Protein AF-A0A9E2NY90-F1 (afdb_monomer_lite)

pLDDT: mean 92.91, std 7.7, range [60.78, 98.38]

Organism: NCBI:txid2838601

Structure (mmCIF, N/CA/C/O backbone):
data_AF-A0A9E2NY90-F1
#
_entry.id   AF-A0A9E2NY90-F1
#
loop_
_atom_site.group_PDB
_atom_site.id
_atom_site.type_symbol
_atom_site.label_atom_id
_atom_site.label_alt_id
_atom_site.label_comp_id
_atom_site.label_asym_id
_atom_site.label_entity_id
_atom_site.label_seq_id
_atom_site.pdbx_PDB_ins_code
_atom_site.Cartn_x
_atom_site.Cartn_y
_atom_site.Cartn_z
_atom_sit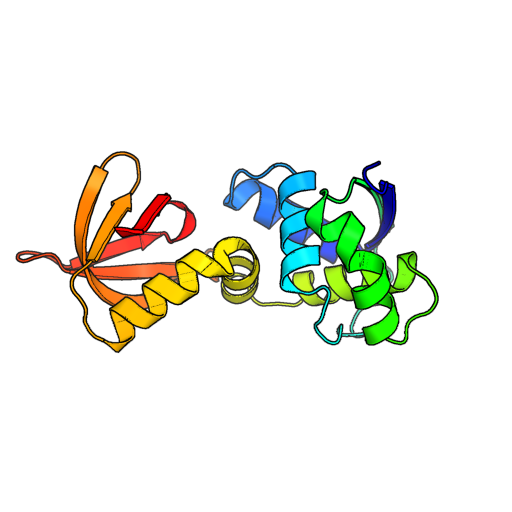e.occupancy
_atom_site.B_iso_or_equiv
_atom_site.auth_seq_id
_atom_site.auth_comp_id
_atom_site.auth_asym_id
_atom_site.auth_atom_id
_atom_site.pdbx_PDB_model_num
ATOM 1 N N . MET A 1 1 ? 13.528 19.279 -11.307 1.00 76.75 1 MET A N 1
ATOM 2 C CA . MET A 1 1 ? 12.716 18.699 -12.402 1.00 76.75 1 MET A CA 1
ATOM 3 C C . MET A 1 1 ? 12.310 17.290 -12.000 1.00 76.75 1 MET A C 1
ATOM 5 O O . MET A 1 1 ? 13.155 16.595 -11.453 1.00 76.75 1 MET A O 1
ATOM 9 N N . ARG A 1 2 ? 11.050 16.883 -12.206 1.00 86.75 2 ARG A N 1
ATOM 10 C CA . ARG A 1 2 ? 10.615 15.500 -11.936 1.00 86.75 2 ARG A CA 1
ATOM 11 C C . ARG A 1 2 ? 11.168 14.562 -13.006 1.00 86.75 2 ARG A C 1
ATOM 13 O O . ARG A 1 2 ? 11.152 14.910 -14.186 1.00 86.75 2 ARG A O 1
ATOM 20 N N . ARG A 1 3 ? 11.678 13.400 -12.598 1.00 91.44 3 ARG A N 1
ATOM 21 C CA . ARG A 1 3 ? 12.264 12.413 -13.514 1.00 91.44 3 ARG A CA 1
ATOM 22 C C . ARG A 1 3 ? 11.160 11.633 -14.222 1.00 91.44 3 ARG A C 1
ATOM 24 O O . ARG A 1 3 ? 10.313 11.044 -13.560 1.00 91.44 3 ARG A O 1
ATOM 31 N N . LYS A 1 4 ? 11.183 11.595 -15.554 1.00 94.56 4 LYS A N 1
ATOM 32 C CA . LYS A 1 4 ? 10.267 10.781 -16.365 1.00 94.56 4 LYS A CA 1
ATOM 33 C C . LYS A 1 4 ? 10.921 9.440 -16.676 1.00 94.56 4 LYS A C 1
ATOM 35 O O . LYS A 1 4 ? 12.069 9.415 -17.108 1.00 94.56 4 LYS A O 1
ATOM 40 N N . VAL A 1 5 ? 10.195 8.348 -16.469 1.00 93.19 5 VAL A N 1
ATOM 41 C CA . VAL A 1 5 ? 10.680 6.983 -16.701 1.00 93.19 5 VAL A CA 1
ATOM 42 C C . VAL A 1 5 ? 9.746 6.239 -17.650 1.00 93.19 5 VAL A C 1
ATOM 44 O O . VAL A 1 5 ? 8.545 6.520 -17.715 1.00 93.19 5 VAL A O 1
ATOM 47 N N . ARG A 1 6 ? 10.306 5.294 -18.405 1.00 92.62 6 ARG A N 1
ATOM 48 C CA . ARG A 1 6 ? 9.575 4.383 -19.288 1.00 92.62 6 ARG A CA 1
ATOM 49 C C . ARG A 1 6 ? 9.956 2.959 -18.923 1.00 92.62 6 ARG A C 1
ATOM 51 O O . ARG A 1 6 ? 11.139 2.653 -18.845 1.00 92.62 6 ARG A O 1
ATOM 58 N N . VAL A 1 7 ? 8.960 2.103 -18.736 1.00 90.75 7 VAL A N 1
ATOM 59 C CA . VAL A 1 7 ? 9.173 0.701 -18.364 1.00 90.75 7 VAL A CA 1
ATOM 60 C C . VAL A 1 7 ? 8.197 -0.169 -19.134 1.00 90.75 7 VAL A C 1
ATOM 62 O O . VAL A 1 7 ? 7.053 0.228 -19.352 1.00 90.75 7 VAL A O 1
ATOM 65 N N . THR A 1 8 ? 8.647 -1.341 -19.565 1.00 90.38 8 THR A N 1
ATOM 66 C CA . THR A 1 8 ? 7.821 -2.312 -20.283 1.00 90.38 8 THR A CA 1
ATOM 67 C C . THR A 1 8 ? 7.506 -3.490 -19.375 1.00 90.38 8 THR A C 1
ATOM 69 O O . THR A 1 8 ? 8.416 -4.135 -18.856 1.00 90.38 8 THR A O 1
ATOM 72 N N . PHE A 1 9 ? 6.216 -3.773 -19.203 1.00 88.19 9 PHE A N 1
ATOM 73 C CA . PHE A 1 9 ? 5.721 -4.774 -18.264 1.00 88.19 9 PHE A CA 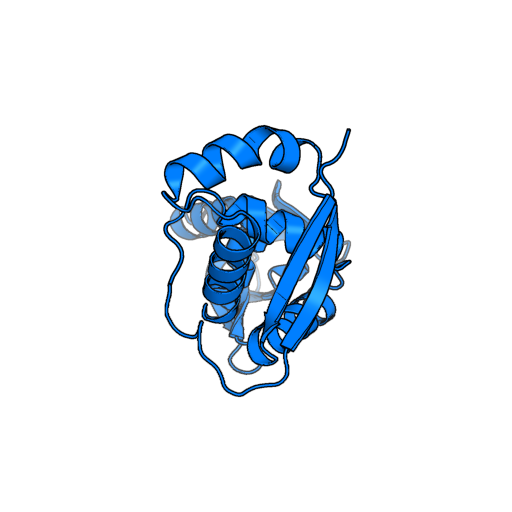1
ATOM 74 C C . PHE A 1 9 ? 5.035 -5.941 -18.977 1.00 88.19 9 PHE A C 1
ATOM 76 O O . PHE A 1 9 ? 4.340 -5.704 -19.970 1.00 88.19 9 PHE A O 1
ATOM 83 N N . PRO A 1 10 ? 5.167 -7.177 -18.463 1.00 89.38 10 PRO A N 1
ATOM 84 C CA . PRO A 1 10 ? 4.338 -8.297 -18.901 1.00 89.38 10 PRO A CA 1
ATOM 85 C C . PRO A 1 10 ? 2.877 -8.110 -18.468 1.00 89.38 10 PRO A C 1
ATOM 87 O O . PRO A 1 10 ? 2.584 -7.314 -17.569 1.00 89.38 10 PRO A O 1
ATOM 90 N N . LYS A 1 11 ? 1.959 -8.844 -19.103 1.00 89.50 11 LYS A N 1
ATOM 91 C CA . LYS A 1 11 ? 0.511 -8.752 -18.868 1.00 89.50 11 LYS A CA 1
ATOM 92 C C . LYS A 1 11 ? 0.119 -8.927 -17.396 1.00 89.50 11 LYS A C 1
ATOM 94 O O . LYS A 1 11 ? -0.604 -8.080 -16.881 1.00 89.50 11 LYS A O 1
ATOM 99 N N . LEU A 1 12 ? 0.686 -9.916 -16.698 1.00 89.25 12 LEU A N 1
ATOM 100 C CA . LEU A 1 12 ? 0.449 -10.149 -15.264 1.00 89.25 12 LEU A CA 1
ATOM 101 C C . LEU A 1 12 ? 0.634 -8.880 -14.415 1.00 89.25 12 LEU A C 1
ATOM 103 O O . LEU A 1 12 ? -0.212 -8.528 -13.597 1.00 89.25 12 LEU A O 1
ATOM 107 N N . VAL A 1 13 ? 1.744 -8.165 -14.621 1.00 93.19 13 VAL A N 1
ATOM 108 C CA . VAL A 1 13 ? 2.041 -6.938 -13.868 1.00 93.19 13 VAL A CA 1
ATOM 109 C C . VAL A 1 13 ? 1.007 -5.860 -14.182 1.00 93.19 13 VAL A C 1
ATOM 111 O O . VAL A 1 13 ? 0.570 -5.147 -13.284 1.00 93.19 13 VAL A O 1
ATOM 114 N N . GLN A 1 14 ? 0.586 -5.744 -15.441 1.00 92.88 14 GLN A N 1
ATOM 115 C CA . GLN A 1 14 ? -0.426 -4.768 -15.843 1.00 92.88 14 GLN A CA 1
ATOM 116 C C . GLN A 1 14 ? -1.784 -5.053 -15.196 1.00 92.88 14 GLN A C 1
ATOM 118 O O . GLN A 1 14 ? -2.426 -4.119 -14.722 1.00 92.88 14 GLN A O 1
ATOM 123 N N . GLU A 1 15 ? -2.197 -6.320 -15.148 1.00 94.56 15 GLU A N 1
ATOM 124 C CA . GLU A 1 15 ? -3.449 -6.747 -14.518 1.00 94.56 15 GLU A CA 1
ATOM 125 C C . GLU A 1 15 ? -3.438 -6.452 -13.021 1.00 94.56 15 GLU A C 1
ATOM 127 O O . GLU A 1 15 ? -4.353 -5.796 -12.532 1.00 94.56 15 GLU A O 1
ATOM 132 N N . VAL A 1 16 ? -2.362 -6.813 -12.312 1.00 96.50 16 VAL A N 1
ATOM 133 C CA . VAL A 1 16 ? -2.232 -6.509 -10.879 1.00 96.50 16 VAL A CA 1
ATOM 134 C C . VAL A 1 16 ? -2.265 -5.002 -10.624 1.00 96.50 16 VAL A C 1
ATOM 136 O O . VAL A 1 16 ? -2.994 -4.535 -9.753 1.00 96.50 16 VAL A O 1
ATOM 139 N N . LEU A 1 17 ? -1.526 -4.210 -11.408 1.00 96.81 17 LEU A N 1
ATOM 140 C CA . LEU A 1 17 ? -1.556 -2.753 -11.279 1.00 96.81 17 LEU A CA 1
ATOM 141 C C . LEU A 1 17 ? -2.953 -2.186 -11.552 1.00 96.81 17 LEU A C 1
ATOM 143 O O . LEU A 1 17 ? -3.355 -1.231 -10.893 1.00 96.81 17 LEU A O 1
ATOM 147 N N . GLN A 1 18 ? -3.695 -2.744 -12.508 1.00 96.69 18 GLN A N 1
ATOM 148 C CA . GLN A 1 18 ? -5.060 -2.314 -12.797 1.00 96.69 18 GLN A CA 1
ATOM 149 C C . GLN A 1 18 ? -6.017 -2.675 -11.655 1.00 96.69 18 GLN A C 1
ATOM 151 O O . GLN A 1 18 ? -6.745 -1.797 -11.193 1.00 96.69 18 GLN A O 1
ATOM 156 N N . THR A 1 19 ? -5.959 -3.908 -11.147 1.00 97.75 19 THR A N 1
ATOM 157 C CA . THR A 1 19 ? -6.758 -4.362 -10.000 1.00 97.75 19 THR A CA 1
ATOM 158 C C . THR A 1 19 ? -6.526 -3.481 -8.778 1.00 97.75 19 THR A C 1
ATOM 160 O O . THR A 1 19 ? -7.484 -3.021 -8.162 1.00 97.75 19 THR A O 1
ATOM 163 N N . ASP A 1 20 ? -5.269 -3.192 -8.440 1.00 98.38 20 ASP A N 1
ATOM 164 C CA . ASP A 1 20 ? -4.942 -2.370 -7.276 1.00 98.38 20 ASP A CA 1
ATOM 165 C C . ASP A 1 20 ? -5.404 -0.914 -7.493 1.00 98.38 20 ASP A C 1
ATOM 167 O O . ASP A 1 20 ? -5.968 -0.298 -6.588 1.00 98.38 20 ASP A O 1
ATOM 171 N N . ARG A 1 21 ? -5.270 -0.360 -8.709 1.00 97.38 21 ARG A N 1
ATOM 172 C CA . ARG A 1 21 ? -5.799 0.982 -9.028 1.00 97.38 21 ARG A CA 1
ATOM 173 C C . ARG A 1 21 ? -7.305 1.077 -8.836 1.00 97.38 21 ARG A C 1
ATOM 175 O O . ARG A 1 21 ? -7.766 2.054 -8.250 1.00 97.38 21 ARG A O 1
ATOM 182 N N . GLU A 1 22 ? -8.051 0.106 -9.349 1.00 97.50 22 GLU A N 1
ATOM 183 C CA . GLU A 1 22 ? -9.511 0.074 -9.246 1.00 97.50 22 GLU A CA 1
ATOM 184 C C . GLU A 1 22 ? -9.950 -0.134 -7.798 1.00 97.50 22 GLU A C 1
ATOM 186 O O . GLU A 1 22 ? -10.762 0.633 -7.283 1.00 97.50 22 GLU A O 1
ATOM 191 N N . TYR A 1 23 ? -9.350 -1.105 -7.107 1.00 97.12 23 TYR A N 1
ATOM 192 C CA . TYR A 1 23 ? -9.712 -1.439 -5.734 1.00 97.12 23 TYR A CA 1
ATOM 193 C C . TYR A 1 23 ? -9.446 -0.293 -4.747 1.00 97.12 23 TYR A C 1
ATOM 195 O O . TYR A 1 23 ? -10.249 -0.067 -3.835 1.00 97.12 23 TYR A O 1
ATOM 203 N N . PHE A 1 24 ? -8.339 0.438 -4.928 1.00 96.88 24 PHE A N 1
ATOM 204 C CA . PHE A 1 24 ? -7.961 1.571 -4.076 1.00 96.88 24 PHE A CA 1
ATOM 205 C C . PHE A 1 24 ? -8.430 2.935 -4.603 1.00 96.88 24 PHE A C 1
ATOM 207 O O . PHE A 1 24 ? -8.190 3.945 -3.943 1.00 96.88 24 PHE A O 1
ATOM 214 N N . GLY A 1 25 ? -9.056 3.000 -5.782 1.00 96.00 25 GLY A N 1
ATOM 215 C CA . GLY A 1 25 ? -9.464 4.264 -6.404 1.00 96.00 25 GLY A CA 1
ATOM 216 C C . GLY A 1 25 ? -8.293 5.212 -6.703 1.00 96.00 25 GLY A C 1
ATOM 217 O O . GLY A 1 25 ? -8.439 6.431 -6.619 1.00 96.00 25 GLY A O 1
ATOM 218 N N . MET A 1 26 ? -7.109 4.675 -7.023 1.00 95.44 26 MET A N 1
ATOM 219 C CA . MET A 1 26 ? -5.883 5.460 -7.202 1.00 95.44 26 MET A CA 1
ATOM 220 C C . MET A 1 26 ? -5.572 5.772 -8.669 1.00 95.44 26 MET A C 1
ATOM 222 O O . MET A 1 26 ? -5.704 4.945 -9.578 1.00 95.44 26 MET A O 1
ATOM 226 N N . LYS A 1 27 ? -5.025 6.972 -8.904 1.00 96.12 27 LYS A N 1
ATOM 227 C CA . LYS A 1 27 ? -4.368 7.297 -10.177 1.00 96.12 27 LYS A CA 1
ATOM 228 C C . LYS A 1 27 ? -3.116 6.433 -10.346 1.00 96.12 27 LYS A C 1
ATOM 230 O O . LYS A 1 27 ? -2.398 6.183 -9.380 1.00 96.12 27 LYS A O 1
ATOM 235 N N . GLY A 1 28 ? -2.818 6.039 -11.587 1.00 94.88 28 GLY A N 1
ATOM 236 C CA . GLY A 1 28 ? -1.656 5.194 -11.888 1.00 94.88 28 GLY A CA 1
ATOM 237 C C . GLY A 1 28 ? -0.342 5.801 -11.395 1.00 94.88 28 GLY A C 1
ATOM 238 O O . GLY A 1 28 ? 0.417 5.135 -10.709 1.00 94.88 28 GLY A O 1
ATOM 239 N N . GLU A 1 29 ? -0.118 7.095 -11.637 1.00 94.88 29 GLU A N 1
ATOM 240 C CA . GLU A 1 29 ? 1.101 7.789 -11.194 1.00 94.88 29 GLU A CA 1
ATOM 241 C C . GLU A 1 29 ? 1.281 7.775 -9.667 1.00 94.88 29 GLU A C 1
ATOM 243 O O . GLU A 1 29 ? 2.404 7.622 -9.185 1.00 94.88 29 GLU A O 1
ATOM 248 N N . THR A 1 30 ? 0.188 7.872 -8.901 1.00 96.88 30 THR A N 1
ATOM 249 C CA . THR A 1 30 ? 0.216 7.745 -7.437 1.00 96.88 30 THR A CA 1
ATOM 250 C C . THR A 1 30 ? 0.622 6.335 -7.028 1.00 96.88 30 THR A C 1
ATOM 252 O O . THR A 1 30 ? 1.568 6.182 -6.257 1.00 96.88 30 THR A O 1
ATOM 255 N N . LEU A 1 31 ? -0.034 5.313 -7.589 1.00 97.94 31 LEU A N 1
ATOM 256 C CA . LEU A 1 31 ? 0.280 3.914 -7.304 1.00 97.94 31 LEU A CA 1
ATOM 257 C C . LEU A 1 31 ? 1.750 3.597 -7.615 1.00 97.94 31 LEU A C 1
ATOM 259 O O . LEU A 1 31 ? 2.464 3.057 -6.777 1.00 97.94 31 LEU A O 1
ATOM 263 N N . PHE A 1 32 ? 2.224 3.980 -8.801 1.00 97.56 32 PHE A N 1
ATOM 264 C CA . PHE A 1 32 ? 3.587 3.689 -9.246 1.00 97.56 32 PHE A CA 1
ATOM 265 C C . PHE A 1 32 ? 4.635 4.339 -8.344 1.00 97.56 32 PHE A C 1
ATOM 267 O O . PHE A 1 32 ? 5.641 3.715 -8.018 1.00 97.56 32 PHE A O 1
ATOM 274 N N . ASN A 1 33 ? 4.390 5.570 -7.891 1.00 97.94 33 ASN A N 1
ATOM 275 C CA . ASN A 1 33 ? 5.290 6.239 -6.960 1.00 97.94 33 ASN A CA 1
ATOM 276 C C . ASN A 1 33 ? 5.296 5.596 -5.570 1.00 97.94 33 ASN A C 1
ATOM 278 O O . ASN A 1 33 ? 6.367 5.493 -4.979 1.00 97.94 33 ASN A O 1
ATOM 282 N N . LEU A 1 34 ? 4.149 5.135 -5.066 1.00 98.00 34 LEU A N 1
ATOM 283 C CA . LEU A 1 34 ? 4.085 4.399 -3.798 1.00 98.00 34 LEU A CA 1
ATOM 284 C C . LEU A 1 34 ? 4.828 3.060 -3.880 1.00 98.00 34 LEU A C 1
ATOM 286 O O . LEU A 1 34 ? 5.518 2.682 -2.938 1.00 98.00 34 LEU A O 1
ATOM 290 N N . ILE A 1 35 ? 4.737 2.370 -5.019 1.00 97.69 35 ILE A N 1
ATOM 291 C CA . ILE A 1 35 ? 5.467 1.122 -5.268 1.00 97.69 35 ILE A CA 1
ATOM 292 C C . ILE A 1 35 ? 6.981 1.374 -5.288 1.00 97.69 35 ILE A C 1
ATOM 294 O O . ILE A 1 35 ? 7.717 0.702 -4.567 1.00 97.69 35 ILE A O 1
ATOM 298 N N . VAL A 1 36 ? 7.446 2.379 -6.043 1.00 97.19 36 VAL A N 1
ATOM 299 C CA . VAL A 1 36 ? 8.871 2.766 -6.075 1.00 97.19 36 VAL A CA 1
ATOM 300 C C . VAL A 1 36 ? 9.364 3.180 -4.689 1.00 97.19 36 VAL A C 1
ATOM 302 O O . VAL A 1 36 ? 10.441 2.773 -4.274 1.00 97.19 36 VAL A O 1
ATOM 305 N N . GLU A 1 37 ? 8.578 3.951 -3.943 1.00 96.50 37 GLU A N 1
ATOM 306 C CA . GLU A 1 37 ? 8.943 4.375 -2.592 1.00 96.50 37 GLU A CA 1
ATOM 307 C C . GLU A 1 37 ? 9.024 3.195 -1.614 1.00 96.50 37 GLU A C 1
ATOM 309 O O . GLU A 1 37 ? 9.931 3.127 -0.784 1.00 96.50 37 GLU A O 1
ATOM 314 N N . GLY A 1 38 ? 8.067 2.272 -1.702 1.00 95.69 38 GLY A N 1
ATOM 315 C CA . GLY A 1 38 ? 7.945 1.149 -0.785 1.00 95.69 38 GLY A CA 1
ATOM 316 C C . GLY A 1 38 ? 8.940 0.018 -1.034 1.00 95.69 38 GLY A C 1
ATOM 317 O O . GLY A 1 38 ? 9.253 -0.702 -0.090 1.00 95.69 38 GLY A O 1
ATOM 318 N N . LEU A 1 39 ? 9.433 -0.127 -2.269 1.00 95.81 39 LEU A N 1
ATOM 319 C CA . LEU A 1 39 ? 10.309 -1.230 -2.685 1.00 95.81 39 LEU A CA 1
ATOM 320 C C . LEU A 1 39 ? 11.660 -0.786 -3.257 1.00 95.81 39 LEU A C 1
ATOM 322 O O . LEU A 1 39 ? 12.512 -1.630 -3.500 1.00 95.81 39 LEU A O 1
ATOM 326 N N . GLY A 1 40 ? 11.894 0.511 -3.466 1.00 94.25 40 GLY A N 1
ATOM 327 C CA . GLY A 1 40 ? 13.087 1.013 -4.160 1.00 94.25 40 GLY A CA 1
ATOM 328 C C . GLY A 1 40 ? 14.420 0.688 -3.485 1.00 94.25 40 GLY A C 1
ATOM 329 O O . GLY A 1 40 ? 15.451 0.705 -4.145 1.00 94.25 40 GLY A O 1
ATOM 330 N N . PHE A 1 41 ? 14.404 0.378 -2.189 1.00 93.19 41 PHE A N 1
ATOM 331 C CA . PHE A 1 41 ? 15.583 -0.036 -1.422 1.00 93.19 41 PHE A CA 1
ATOM 332 C C . PHE A 1 41 ? 15.595 -1.530 -1.077 1.00 93.19 41 PHE A C 1
ATOM 334 O O . PHE A 1 41 ? 16.518 -2.000 -0.416 1.00 93.19 41 PHE A O 1
ATOM 341 N N . GLU A 1 42 ? 14.577 -2.274 -1.505 1.00 87.50 42 GLU A N 1
ATOM 342 C CA . GLU A 1 42 ? 14.484 -3.713 -1.287 1.00 87.50 42 GLU A CA 1
ATOM 343 C C . GLU A 1 42 ? 15.172 -4.465 -2.433 1.00 87.50 42 GLU A C 1
ATOM 345 O O . GLU A 1 42 ? 15.246 -3.984 -3.567 1.00 87.50 42 GLU A O 1
ATOM 350 N N . ARG A 1 43 ? 15.661 -5.682 -2.165 1.00 74.56 43 ARG A N 1
ATOM 351 C CA . ARG A 1 43 ? 16.151 -6.555 -3.240 1.00 74.56 43 ARG A CA 1
ATOM 352 C C . ARG A 1 43 ? 14.961 -7.059 -4.054 1.00 74.56 43 ARG A C 1
ATOM 354 O O . ARG A 1 43 ? 14.086 -7.736 -3.516 1.00 74.56 43 ARG A O 1
ATOM 361 N N . GLY A 1 44 ? 14.937 -6.724 -5.342 1.00 68.06 44 GLY A N 1
ATOM 362 C CA . GLY A 1 44 ? 13.915 -7.207 -6.265 1.00 68.06 44 GLY A CA 1
ATOM 363 C C . GLY A 1 44 ? 14.004 -8.720 -6.485 1.00 68.06 44 GLY A C 1
ATOM 364 O O . GLY A 1 44 ? 15.085 -9.303 -6.470 1.00 68.06 44 GLY A O 1
ATOM 365 N N . LEU A 1 45 ? 12.856 -9.351 -6.708 1.00 68.19 45 LEU A N 1
ATOM 366 C CA . LEU A 1 45 ? 12.752 -10.701 -7.245 1.00 68.19 45 LEU A CA 1
ATOM 367 C C . LEU A 1 45 ? 13.024 -10.671 -8.754 1.00 68.19 45 LEU A C 1
ATOM 369 O O . LEU A 1 45 ? 12.435 -9.876 -9.483 1.00 68.19 45 LEU A O 1
ATOM 373 N N . GLU A 1 46 ? 13.866 -11.588 -9.224 1.00 66.56 46 GLU A N 1
ATOM 374 C CA . GLU A 1 46 ? 14.118 -11.812 -10.659 1.00 66.56 46 GLU A CA 1
ATOM 375 C C . GLU A 1 46 ? 13.145 -12.839 -11.277 1.00 66.56 46 GLU A C 1
ATOM 377 O O . GLU A 1 46 ? 13.105 -13.057 -12.487 1.00 66.56 46 GLU A O 1
ATOM 382 N N . LEU A 1 47 ? 12.315 -13.472 -10.443 1.00 64.31 47 LEU A N 1
ATOM 383 C CA . LEU A 1 47 ? 11.330 -14.473 -10.851 1.00 64.31 47 LEU A CA 1
ATOM 384 C C . LEU A 1 47 ? 10.234 -13.851 -11.733 1.00 64.31 47 LEU A C 1
ATOM 386 O O . LEU A 1 47 ? 9.546 -12.921 -11.317 1.00 64.31 47 LEU A O 1
ATOM 390 N N . GLY A 1 48 ? 10.031 -14.409 -12.932 1.00 60.78 48 GLY A N 1
ATOM 391 C CA . GLY A 1 48 ? 8.974 -13.983 -13.862 1.00 60.78 48 GLY A CA 1
ATOM 392 C C . GLY A 1 48 ? 9.384 -12.905 -14.875 1.00 60.78 48 GLY A C 1
ATOM 393 O O . GLY A 1 48 ? 8.517 -12.311 -15.518 1.00 60.78 48 GLY A O 1
ATOM 394 N N . LEU A 1 49 ? 10.689 -12.644 -15.043 1.00 63.22 49 LEU A N 1
ATOM 395 C CA . LEU A 1 49 ? 11.203 -11.687 -16.034 1.00 63.22 49 LEU A CA 1
ATOM 396 C C . LEU A 1 49 ? 10.995 -12.126 -17.492 1.00 63.22 49 LEU A C 1
ATOM 398 O O . LEU A 1 49 ? 10.776 -11.256 -18.351 1.00 63.22 49 LEU A O 1
ATOM 402 N N . ASP A 1 50 ? 11.002 -13.439 -17.726 1.00 63.16 50 ASP A N 1
ATOM 403 C CA . ASP A 1 50 ? 10.863 -14.093 -19.029 1.00 63.16 50 ASP A CA 1
ATOM 404 C C . ASP A 1 50 ? 9.514 -14.806 -19.135 1.00 63.16 50 ASP A C 1
ATOM 406 O O . ASP A 1 50 ? 9.399 -16.028 -19.088 1.00 63.16 50 ASP A O 1
ATOM 410 N N . THR A 1 51 ? 8.459 -14.007 -19.251 1.00 65.81 51 THR A N 1
ATOM 411 C CA . THR A 1 51 ? 7.126 -14.486 -19.626 1.00 65.81 51 THR A CA 1
ATOM 412 C C . THR A 1 51 ? 6.910 -14.299 -21.128 1.00 65.81 51 THR A C 1
ATOM 414 O O . THR A 1 51 ? 7.396 -13.333 -21.730 1.00 65.81 51 THR A O 1
ATOM 417 N N . VAL A 1 52 ? 6.181 -15.241 -21.736 1.00 69.12 52 VAL A N 1
ATOM 418 C CA . VAL A 1 52 ? 5.789 -15.225 -23.164 1.00 69.12 52 VAL A CA 1
ATOM 419 C C . VAL A 1 52 ? 4.601 -14.274 -23.409 1.00 69.12 52 VAL A C 1
ATOM 421 O O . VAL A 1 52 ? 4.170 -14.075 -24.540 1.00 69.12 52 VAL A O 1
ATOM 424 N N . ASP A 1 53 ? 4.080 -13.659 -22.347 1.00 72.06 53 ASP A N 1
ATOM 425 C CA . ASP A 1 53 ? 2.902 -12.801 -22.385 1.00 72.06 53 ASP A CA 1
ATOM 426 C C . ASP A 1 53 ? 3.126 -11.491 -23.152 1.00 72.06 53 ASP A C 1
ATOM 428 O O . ASP A 1 53 ? 4.245 -10.989 -23.298 1.00 72.06 53 ASP A O 1
ATOM 432 N N . GLU A 1 54 ? 2.012 -10.886 -23.571 1.00 83.94 54 GLU A N 1
ATOM 433 C CA . GLU A 1 54 ? 1.978 -9.549 -24.156 1.00 83.94 54 GLU A CA 1
ATOM 434 C C . GLU A 1 54 ? 2.648 -8.515 -23.234 1.00 83.94 54 GLU A C 1
ATOM 436 O O . GLU A 1 54 ? 2.419 -8.471 -22.019 1.00 83.94 54 GLU A O 1
ATOM 441 N N . LYS A 1 55 ? 3.479 -7.654 -23.830 1.00 86.88 55 LYS A N 1
ATOM 442 C CA . LYS A 1 55 ? 4.253 -6.631 -23.124 1.00 86.88 55 LYS A CA 1
ATOM 443 C C . LYS A 1 55 ? 3.781 -5.238 -23.520 1.00 86.88 55 LYS A C 1
ATOM 445 O O . LYS A 1 55 ? 3.691 -4.928 -24.704 1.00 86.88 55 LYS A O 1
ATOM 450 N N . LYS A 1 56 ? 3.560 -4.363 -22.536 1.00 89.62 56 LYS A N 1
ATOM 451 C CA . LYS A 1 56 ? 3.162 -2.965 -22.768 1.00 89.62 56 LYS A CA 1
ATOM 452 C C . LYS A 1 56 ? 4.087 -2.002 -22.043 1.00 89.62 56 LYS A C 1
ATOM 454 O O . LYS A 1 56 ? 4.415 -2.200 -20.873 1.00 89.62 56 LYS A O 1
ATOM 459 N N . SER A 1 57 ? 4.496 -0.939 -22.733 1.00 91.12 57 SER A N 1
ATOM 460 C CA . SER A 1 57 ? 5.225 0.164 -22.106 1.00 91.12 57 SER A CA 1
ATOM 461 C C . SER A 1 57 ? 4.276 1.098 -21.359 1.00 91.12 57 SER A C 1
ATOM 463 O O . SER A 1 57 ? 3.266 1.535 -21.909 1.00 91.12 57 SER A O 1
ATOM 465 N N . ILE A 1 58 ? 4.658 1.482 -20.146 1.00 91.38 58 ILE A N 1
ATOM 466 C CA . ILE A 1 58 ? 4.051 2.569 -19.380 1.00 91.38 58 ILE A CA 1
ATOM 467 C C . ILE A 1 58 ? 5.099 3.666 -19.194 1.00 91.38 58 ILE A C 1
ATOM 469 O O . ILE A 1 58 ? 6.293 3.399 -19.045 1.00 91.38 58 ILE A O 1
ATOM 473 N N . ILE A 1 59 ? 4.643 4.915 -19.230 1.00 93.69 59 ILE A N 1
ATOM 474 C CA . ILE A 1 59 ? 5.462 6.102 -19.006 1.00 93.69 59 ILE A CA 1
ATOM 475 C C . ILE A 1 59 ? 4.846 6.876 -17.844 1.00 93.69 59 ILE A C 1
ATOM 477 O O . ILE A 1 59 ? 3.649 7.159 -17.867 1.00 93.69 59 ILE A O 1
ATOM 481 N N . PHE A 1 60 ? 5.650 7.234 -16.846 1.00 95.25 60 PHE A N 1
ATOM 482 C CA . PHE A 1 60 ? 5.199 8.036 -15.708 1.00 95.25 60 PHE A CA 1
ATOM 483 C C . PHE A 1 60 ? 6.327 8.911 -15.161 1.00 95.25 60 PHE A C 1
ATOM 485 O O . PHE A 1 60 ? 7.500 8.710 -15.485 1.00 95.25 60 PHE A O 1
ATOM 492 N N . SER A 1 61 ? 5.967 9.905 -14.350 1.00 96.81 61 SER A N 1
ATOM 493 C CA . SER A 1 61 ? 6.933 10.763 -13.668 1.00 96.81 61 SER A CA 1
ATOM 494 C C . SER A 1 61 ? 7.091 10.330 -12.213 1.00 96.81 61 SER A C 1
ATOM 496 O O . SER A 1 61 ? 6.114 10.078 -11.505 1.00 96.81 61 SER A O 1
ATOM 498 N N . LEU A 1 62 ? 8.334 10.260 -11.747 1.00 97.06 62 LEU A N 1
ATOM 499 C CA . LEU A 1 62 ? 8.627 10.128 -10.329 1.00 97.06 62 LEU A CA 1
ATOM 500 C C . LEU A 1 62 ? 8.252 11.432 -9.614 1.00 97.06 62 LEU A C 1
ATOM 502 O O . LEU A 1 62 ? 8.496 12.533 -10.117 1.00 97.06 62 LEU A O 1
ATOM 506 N N . ASN A 1 63 ? 7.689 11.316 -8.414 1.00 97.00 63 ASN A N 1
ATOM 507 C CA . ASN A 1 63 ? 7.486 12.454 -7.528 1.00 97.00 63 ASN A CA 1
ATOM 508 C C . ASN A 1 63 ? 8.850 13.033 -7.091 1.00 97.00 63 ASN A C 1
ATOM 510 O O . ASN A 1 63 ? 9.911 12.485 -7.397 1.00 97.00 63 ASN A O 1
ATOM 514 N N . GLU A 1 64 ? 8.849 14.169 -6.396 1.00 96.88 64 GLU A N 1
ATOM 515 C CA . GLU A 1 64 ? 10.096 14.845 -6.005 1.00 96.88 64 GLU A CA 1
ATOM 516 C C . GLU A 1 64 ? 10.980 13.991 -5.091 1.00 96.88 64 GLU A C 1
ATOM 518 O O . GLU A 1 64 ? 12.191 13.918 -5.304 1.00 96.88 64 GLU A O 1
ATOM 523 N N . LYS A 1 65 ? 10.371 13.288 -4.128 1.00 95.88 65 LYS A N 1
ATOM 524 C CA . LYS A 1 65 ? 11.075 12.389 -3.207 1.00 95.88 65 LYS A CA 1
ATOM 525 C C . LYS A 1 65 ? 11.755 11.246 -3.962 1.00 95.88 65 LYS A C 1
ATOM 527 O O . LYS A 1 65 ? 12.964 11.069 -3.843 1.00 95.88 65 LYS A O 1
ATOM 532 N N . ASN A 1 66 ? 11.002 10.515 -4.776 1.00 97.06 66 ASN A N 1
ATOM 533 C CA . ASN A 1 66 ? 11.507 9.392 -5.556 1.00 97.06 66 ASN A CA 1
ATOM 534 C C . ASN A 1 66 ? 12.519 9.857 -6.598 1.00 97.06 66 ASN A C 1
ATOM 536 O O . ASN A 1 66 ? 13.539 9.209 -6.758 1.00 97.06 66 ASN A O 1
ATOM 540 N N . THR A 1 67 ? 12.311 11.010 -7.242 1.00 97.31 67 THR A N 1
ATOM 541 C CA . THR A 1 67 ? 13.304 11.597 -8.159 1.00 97.31 67 THR A CA 1
ATOM 542 C C . THR A 1 67 ? 14.653 11.792 -7.466 1.00 97.31 67 THR A C 1
ATOM 544 O O . THR A 1 67 ? 15.684 11.463 -8.048 1.00 97.31 67 THR A O 1
ATOM 547 N N . LYS A 1 68 ? 14.649 12.304 -6.228 1.00 97.19 68 LYS A N 1
ATOM 548 C CA . LYS A 1 68 ? 15.868 12.535 -5.445 1.00 97.19 68 LYS A CA 1
ATOM 549 C C . LYS A 1 68 ? 16.543 11.232 -5.010 1.00 97.19 68 LYS A C 1
ATOM 551 O O . LYS A 1 68 ? 17.763 11.163 -5.044 1.00 97.19 68 LYS A O 1
ATOM 556 N N . LEU A 1 69 ? 15.763 10.232 -4.599 1.00 96.81 69 LEU A N 1
ATOM 557 C CA . LEU A 1 69 ? 16.280 8.973 -4.047 1.00 96.81 69 LEU A CA 1
ATOM 558 C C . LEU A 1 69 ? 16.615 7.917 -5.111 1.00 96.81 69 LEU A C 1
ATOM 560 O O . LEU A 1 69 ? 17.338 6.970 -4.819 1.00 96.81 69 LEU A O 1
ATOM 564 N N . PHE A 1 70 ? 16.113 8.066 -6.338 1.00 96.31 70 PHE A N 1
ATOM 565 C CA . PHE A 1 70 ? 16.269 7.071 -7.400 1.00 96.31 70 PHE A CA 1
ATOM 566 C C . PHE A 1 70 ? 17.728 6.669 -7.695 1.00 96.31 70 PHE A C 1
ATOM 568 O O . PHE A 1 70 ? 17.969 5.475 -7.860 1.00 96.31 70 PHE A O 1
ATOM 575 N N . PRO A 1 71 ? 18.717 7.589 -7.735 1.00 95.19 71 PRO A N 1
ATOM 576 C CA . PRO A 1 71 ? 20.112 7.198 -7.945 1.00 95.19 71 PRO A CA 1
ATOM 577 C C . PRO A 1 71 ? 20.650 6.272 -6.845 1.00 95.19 71 PRO A C 1
ATOM 579 O O . PRO A 1 71 ? 21.363 5.317 -7.146 1.00 95.19 71 PRO A O 1
ATOM 582 N N . ASP A 1 72 ? 20.278 6.517 -5.585 1.00 96.56 72 ASP A N 1
ATOM 583 C CA . ASP A 1 72 ? 20.696 5.684 -4.452 1.00 96.56 72 ASP A CA 1
ATOM 584 C C . ASP A 1 72 ? 20.011 4.313 -4.486 1.00 96.56 72 ASP A C 1
ATOM 586 O O . ASP A 1 72 ? 20.658 3.295 -4.248 1.00 96.56 72 ASP A O 1
ATOM 590 N N . MET A 1 73 ? 18.720 4.283 -4.840 1.00 96.06 73 MET A N 1
ATOM 591 C CA . MET A 1 73 ? 17.954 3.050 -5.061 1.00 96.06 73 MET A CA 1
ATOM 592 C C . MET A 1 73 ? 18.612 2.172 -6.138 1.00 96.06 73 MET A C 1
ATOM 594 O O . MET A 1 73 ? 18.904 1.001 -5.897 1.00 96.06 73 MET A O 1
ATOM 598 N N . LEU A 1 74 ? 18.923 2.758 -7.301 1.00 94.25 74 LEU A N 1
ATOM 599 C CA . LEU A 1 74 ? 19.579 2.059 -8.408 1.00 94.25 74 LEU A CA 1
ATOM 600 C C . LEU A 1 74 ? 20.958 1.533 -7.992 1.00 94.25 74 LEU A C 1
ATOM 602 O O . LEU A 1 74 ? 21.253 0.355 -8.179 1.00 94.25 74 LEU A O 1
ATOM 606 N N . LYS A 1 75 ? 21.774 2.375 -7.348 1.00 93.75 75 LYS A N 1
ATOM 607 C CA . LYS A 1 75 ? 23.111 1.996 -6.876 1.00 93.75 75 LYS A CA 1
ATOM 608 C C . LYS A 1 75 ? 23.073 0.815 -5.903 1.00 93.75 75 LYS A C 1
ATOM 610 O O . LYS A 1 75 ? 23.899 -0.086 -6.016 1.00 93.75 75 LYS A O 1
ATOM 615 N N . LEU A 1 76 ? 22.131 0.812 -4.959 1.00 93.00 76 LEU A N 1
ATOM 616 C CA . LEU A 1 76 ? 21.976 -0.267 -3.975 1.00 93.00 76 LEU A CA 1
ATOM 617 C C . LEU A 1 76 ? 21.445 -1.565 -4.586 1.00 93.00 76 LEU A C 1
ATOM 619 O O . LEU A 1 76 ? 21.722 -2.641 -4.062 1.00 93.00 76 LEU A O 1
ATOM 623 N N . SER A 1 77 ? 20.710 -1.476 -5.695 1.00 90.50 77 SER A N 1
ATOM 624 C CA . SER A 1 77 ? 20.225 -2.656 -6.412 1.00 90.50 77 SER A CA 1
ATOM 625 C C . SER A 1 77 ? 21.328 -3.424 -7.150 1.00 90.50 77 SER A C 1
ATOM 627 O O . SER A 1 77 ? 21.115 -4.580 -7.499 1.00 90.50 77 SER A O 1
ATOM 629 N N . HIS A 1 78 ? 22.491 -2.800 -7.382 1.00 89.62 78 HIS A N 1
ATOM 630 C CA . HIS A 1 78 ? 23.565 -3.312 -8.244 1.00 89.62 78 HIS A CA 1
ATOM 631 C C . HIS A 1 78 ? 23.144 -3.566 -9.706 1.00 89.62 78 HIS A C 1
ATOM 633 O O . HIS A 1 78 ? 23.829 -4.287 -10.427 1.00 89.62 78 HIS A O 1
ATOM 639 N N . ILE A 1 79 ? 22.042 -2.960 -10.157 1.00 90.00 79 ILE A N 1
ATOM 640 C CA . ILE A 1 79 ? 21.575 -3.001 -11.546 1.00 90.00 79 ILE A CA 1
ATOM 641 C C . ILE A 1 79 ? 22.007 -1.710 -12.244 1.00 90.00 79 ILE A C 1
ATOM 643 O O . ILE A 1 79 ? 21.757 -0.615 -11.744 1.00 90.00 79 ILE A O 1
ATOM 647 N N . GLU A 1 80 ? 22.638 -1.832 -13.410 1.00 88.12 80 GLU A N 1
ATOM 648 C CA . GLU A 1 80 ? 23.109 -0.674 -14.183 1.00 88.12 80 GLU A CA 1
ATOM 649 C C . GLU A 1 80 ? 21.976 0.005 -14.965 1.00 88.12 80 GLU A C 1
ATOM 651 O O . GLU A 1 80 ? 21.912 1.231 -15.054 1.00 88.12 80 GLU A O 1
ATOM 656 N N . GLU A 1 81 ? 21.053 -0.787 -15.518 1.00 90.81 81 GLU A N 1
ATOM 657 C CA . GLU A 1 81 ? 19.977 -0.284 -16.367 1.00 90.81 81 GLU A CA 1
ATOM 658 C C . GLU A 1 81 ? 18.708 0.051 -15.564 1.00 90.81 81 GLU A C 1
ATOM 660 O O . GLU A 1 81 ? 18.053 -0.811 -14.976 1.00 90.81 81 GLU A O 1
ATOM 665 N N . GLU A 1 82 ? 18.285 1.316 -15.616 1.00 91.56 82 GLU A N 1
ATOM 666 C CA . GLU A 1 82 ? 17.099 1.816 -14.901 1.00 91.56 82 GLU A CA 1
ATOM 667 C C . GLU A 1 82 ? 15.804 1.098 -15.288 1.00 91.56 82 GLU A C 1
ATOM 669 O O . GLU A 1 82 ? 14.937 0.865 -14.442 1.00 91.56 82 GLU A O 1
ATOM 674 N N . GLY A 1 83 ? 15.668 0.754 -16.572 1.00 90.25 83 GLY A N 1
ATOM 675 C CA . GLY A 1 83 ? 14.517 0.025 -17.093 1.00 90.25 83 GLY A CA 1
ATOM 676 C C . GLY A 1 83 ? 14.398 -1.364 -16.472 1.00 90.25 83 GLY A C 1
ATOM 677 O O . GLY A 1 83 ? 13.299 -1.764 -16.083 1.00 90.25 83 GLY A O 1
ATOM 678 N N . VAL A 1 84 ? 15.527 -2.062 -16.314 1.00 89.94 84 VAL A N 1
ATOM 679 C CA . VAL A 1 84 ? 15.605 -3.380 -15.667 1.00 89.94 84 VAL A CA 1
ATOM 680 C C . VAL A 1 84 ? 15.317 -3.261 -14.175 1.00 89.94 84 VAL A C 1
ATOM 682 O O . VAL A 1 84 ? 14.471 -3.995 -13.668 1.00 89.94 84 VAL A O 1
ATOM 685 N N . PHE A 1 85 ? 15.924 -2.291 -13.486 1.00 92.44 85 PHE A N 1
ATOM 686 C CA . PHE A 1 85 ? 15.663 -2.047 -12.065 1.00 92.44 85 PHE A CA 1
ATOM 687 C C . PHE A 1 85 ? 14.169 -1.837 -11.790 1.00 92.44 85 PHE A C 1
ATOM 689 O O . PHE A 1 85 ? 13.575 -2.517 -10.950 1.00 92.44 85 PHE A O 1
ATOM 696 N N . LEU A 1 86 ? 13.531 -0.940 -12.548 1.00 93.38 86 LEU A N 1
ATOM 697 C CA . LEU A 1 86 ? 12.102 -0.687 -12.408 1.00 93.38 86 LEU A CA 1
ATOM 698 C C . LEU A 1 86 ? 11.277 -1.927 -12.765 1.00 93.38 86 LEU A C 1
ATOM 700 O O . LEU A 1 86 ? 10.345 -2.264 -12.038 1.00 93.38 86 LEU A O 1
ATOM 704 N N . LYS A 1 87 ? 11.610 -2.642 -13.845 1.00 91.50 87 LYS A N 1
ATOM 705 C CA . LYS A 1 87 ? 10.909 -3.877 -14.221 1.00 91.50 87 LYS A CA 1
ATOM 706 C C . LYS A 1 87 ? 10.938 -4.901 -13.077 1.00 91.50 87 LYS A C 1
ATOM 708 O O . LYS A 1 87 ? 9.877 -5.411 -12.715 1.00 91.50 87 LYS A O 1
ATOM 713 N N . ASN A 1 88 ? 12.102 -5.139 -12.472 1.00 91.00 88 ASN A N 1
ATOM 714 C CA . ASN A 1 88 ? 12.267 -6.061 -11.343 1.00 91.00 88 ASN A CA 1
ATOM 715 C C . ASN A 1 88 ? 11.426 -5.621 -10.139 1.00 91.00 88 ASN A C 1
ATOM 717 O O . ASN A 1 88 ? 10.736 -6.434 -9.523 1.00 91.00 88 ASN A O 1
ATOM 721 N N . LEU A 1 89 ? 11.421 -4.323 -9.835 1.00 94.06 89 LEU A N 1
ATOM 722 C CA . LEU A 1 89 ? 10.647 -3.751 -8.735 1.00 94.06 89 LEU A CA 1
ATOM 723 C C . LEU A 1 89 ? 9.136 -3.987 -8.912 1.00 94.06 89 LEU A C 1
ATOM 725 O O . LEU A 1 89 ? 8.463 -4.453 -7.992 1.00 94.06 89 LEU A O 1
ATOM 729 N N . PHE A 1 90 ? 8.592 -3.723 -10.101 1.00 94.62 90 PHE A N 1
ATOM 730 C CA . PHE A 1 90 ? 7.162 -3.914 -10.373 1.00 94.62 90 PHE A CA 1
ATOM 731 C C . PHE A 1 90 ? 6.757 -5.390 -10.494 1.00 94.62 90 PHE A C 1
ATOM 733 O O . PHE A 1 90 ? 5.649 -5.745 -10.094 1.00 94.62 90 PHE A O 1
ATOM 740 N N . ILE A 1 91 ? 7.638 -6.261 -10.992 1.00 92.31 91 ILE A N 1
ATOM 741 C CA . ILE A 1 91 ? 7.417 -7.717 -10.973 1.00 92.31 91 ILE A CA 1
ATOM 742 C C . ILE A 1 91 ? 7.392 -8.236 -9.540 1.00 92.31 91 ILE A C 1
ATOM 744 O O . ILE A 1 91 ? 6.491 -8.991 -9.176 1.00 92.31 91 ILE A O 1
ATOM 748 N N . THR A 1 92 ? 8.331 -7.780 -8.709 1.00 93.25 92 THR A N 1
ATOM 749 C CA . THR A 1 92 ? 8.346 -8.092 -7.276 1.00 93.25 92 THR A CA 1
ATOM 750 C C . THR A 1 92 ? 7.011 -7.728 -6.658 1.00 93.25 92 THR A C 1
ATOM 752 O O . THR A 1 92 ? 6.373 -8.579 -6.053 1.00 93.25 92 THR A O 1
ATOM 755 N N . TYR A 1 93 ? 6.550 -6.496 -6.881 1.00 96.06 93 TYR A N 1
ATOM 756 C CA . TYR A 1 93 ? 5.257 -6.037 -6.396 1.00 96.06 93 TYR A CA 1
ATOM 757 C C . TYR A 1 93 ? 4.099 -6.926 -6.865 1.00 96.06 93 TYR A C 1
ATOM 759 O O . TYR A 1 93 ? 3.299 -7.358 -6.038 1.00 96.06 93 TYR A O 1
ATOM 767 N N . ALA A 1 94 ? 4.022 -7.231 -8.163 1.00 94.69 94 ALA A N 1
ATOM 768 C CA . ALA A 1 94 ? 2.930 -8.016 -8.736 1.00 94.69 94 ALA A CA 1
ATOM 769 C C . ALA A 1 94 ? 2.856 -9.450 -8.183 1.00 94.69 94 ALA A C 1
ATOM 771 O O . ALA A 1 94 ? 1.763 -9.990 -8.031 1.00 94.69 94 ALA A O 1
ATOM 772 N N . ASN A 1 95 ? 4.001 -10.035 -7.825 1.00 92.75 95 ASN A N 1
ATOM 773 C CA . ASN A 1 95 ? 4.088 -11.377 -7.247 1.00 92.75 95 ASN A CA 1
ATOM 774 C C . ASN A 1 95 ? 3.753 -11.434 -5.744 1.00 92.75 95 ASN A C 1
ATOM 776 O O . ASN A 1 95 ? 3.655 -12.521 -5.173 1.00 92.75 95 ASN A O 1
ATOM 780 N N . LEU A 1 96 ? 3.576 -10.293 -5.071 1.00 95.12 96 LEU A N 1
ATOM 781 C CA . LEU A 1 96 ? 3.179 -10.269 -3.663 1.00 95.12 96 LEU A CA 1
ATOM 782 C C . LEU A 1 96 ? 1.675 -10.501 -3.505 1.00 95.12 96 LEU A C 1
ATOM 784 O O . LEU A 1 96 ? 0.862 -9.996 -4.279 1.00 95.12 96 LEU A O 1
ATOM 788 N N . HI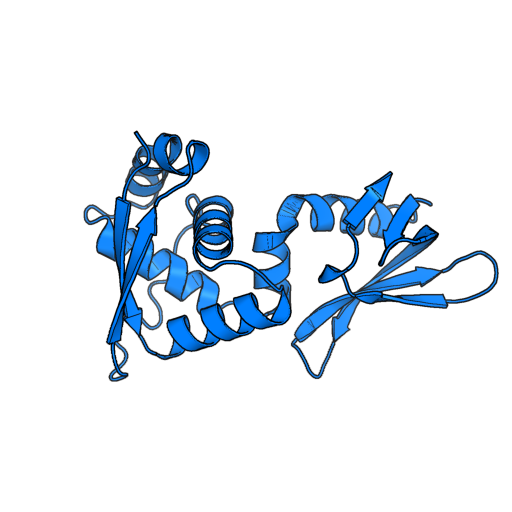S A 1 97 ? 1.295 -11.190 -2.427 1.00 95.81 97 HIS A N 1
ATOM 789 C CA . HIS A 1 97 ? -0.107 -11.351 -2.031 1.00 95.81 97 HIS A CA 1
ATOM 790 C C . HIS A 1 97 ? -0.796 -9.975 -1.846 1.00 95.81 97 HIS A C 1
ATOM 792 O O . HIS A 1 97 ? -0.150 -9.067 -1.306 1.00 95.81 97 HIS A O 1
ATOM 798 N N . PRO A 1 98 ? -2.090 -9.801 -2.200 1.00 97.94 98 PRO A N 1
ATOM 799 C CA . PRO A 1 98 ? -2.781 -8.504 -2.139 1.00 97.94 98 PRO A CA 1
ATOM 800 C C . PRO A 1 98 ? -2.651 -7.772 -0.794 1.00 97.94 98 PRO A C 1
ATOM 802 O O . PRO A 1 98 ? -2.347 -6.581 -0.757 1.00 97.94 98 PRO A O 1
ATOM 805 N N . SER A 1 99 ? -2.762 -8.485 0.332 1.00 96.94 99 SER A N 1
ATOM 806 C CA . SER A 1 99 ? -2.544 -7.905 1.669 1.00 96.94 99 SER A CA 1
ATOM 807 C C . SER A 1 99 ? -1.144 -7.303 1.870 1.00 96.94 99 SER A C 1
ATOM 809 O O . SER A 1 99 ? -0.988 -6.310 2.577 1.00 96.94 99 SER A O 1
ATOM 811 N N . ILE A 1 100 ? -0.104 -7.897 1.272 1.00 97.06 100 ILE A N 1
ATOM 812 C CA . ILE A 1 100 ? 1.270 -7.385 1.367 1.00 97.06 100 ILE A CA 1
ATOM 813 C C . ILE A 1 100 ? 1.432 -6.159 0.470 1.00 97.06 100 ILE A C 1
ATOM 815 O O . ILE A 1 100 ? 2.011 -5.165 0.907 1.00 97.06 100 ILE A O 1
ATOM 819 N N . ARG A 1 101 ? 0.852 -6.181 -0.737 1.00 97.94 101 ARG A N 1
ATOM 820 C CA . ARG A 1 101 ? 0.811 -5.004 -1.617 1.00 97.94 101 ARG A CA 1
ATOM 821 C C . ARG A 1 101 ? 0.118 -3.831 -0.934 1.00 97.94 101 ARG A C 1
ATOM 823 O O . ARG A 1 101 ? 0.686 -2.747 -0.874 1.00 97.94 101 ARG A O 1
ATOM 830 N N . GLN A 1 102 ? -1.040 -4.058 -0.313 1.00 98.19 102 GLN A N 1
ATOM 831 C CA . GLN A 1 102 ? -1.737 -3.033 0.467 1.00 98.19 102 GLN A CA 1
ATOM 832 C C . GLN A 1 102 ? -0.865 -2.493 1.608 1.00 98.19 102 GLN A C 1
ATOM 834 O O . GLN A 1 102 ? -0.783 -1.281 1.799 1.00 98.19 102 GLN A O 1
ATOM 839 N N . LYS A 1 103 ? -0.152 -3.362 2.335 1.00 97.12 103 LYS A N 1
ATOM 840 C CA . LYS A 1 103 ? 0.771 -2.927 3.392 1.00 97.12 103 LYS A CA 1
ATOM 841 C C . LYS A 1 103 ? 1.906 -2.046 2.863 1.00 97.12 103 LYS A C 1
ATOM 843 O O . LYS A 1 103 ? 2.282 -1.095 3.540 1.00 97.12 103 LYS A O 1
ATOM 848 N N . ILE A 1 104 ? 2.431 -2.327 1.670 1.00 97.00 104 ILE A N 1
ATOM 849 C CA . ILE A 1 104 ? 3.439 -1.481 1.012 1.00 97.00 104 ILE A CA 1
ATOM 850 C C . ILE A 1 104 ? 2.851 -0.103 0.691 1.00 97.00 104 ILE A C 1
ATOM 852 O O . ILE A 1 104 ? 3.441 0.911 1.061 1.00 97.00 104 ILE A O 1
ATOM 856 N N . LEU A 1 105 ? 1.670 -0.061 0.065 1.00 97.69 105 LEU A N 1
ATOM 857 C CA . LEU A 1 105 ? 1.031 1.192 -0.353 1.00 97.69 105 LEU A CA 1
ATOM 858 C C . LEU A 1 105 ? 0.608 2.080 0.825 1.00 97.69 105 LEU A C 1
ATOM 860 O O . LEU A 1 105 ? 0.695 3.301 0.741 1.00 97.69 105 LEU A O 1
ATOM 864 N N . PHE A 1 106 ? 0.174 1.473 1.931 1.00 96.31 106 PHE A N 1
ATOM 865 C CA . PHE A 1 106 ? -0.346 2.168 3.113 1.00 96.31 106 PHE A CA 1
ATOM 866 C C . PHE A 1 106 ? 0.551 1.961 4.345 1.00 96.31 106 PHE A C 1
ATOM 868 O O . PHE A 1 106 ? 0.065 1.841 5.472 1.00 96.31 106 PHE A O 1
ATOM 875 N N . LYS A 1 107 ? 1.876 1.921 4.147 1.00 94.56 107 LYS A N 1
ATOM 876 C CA . LYS A 1 107 ? 2.876 1.551 5.169 1.00 94.56 107 LYS A CA 1
ATOM 877 C C . LYS A 1 107 ? 2.671 2.237 6.521 1.00 94.56 107 LYS A C 1
ATOM 879 O O . LYS A 1 107 ? 2.660 1.568 7.552 1.00 94.56 107 LYS A O 1
ATOM 884 N N . HIS A 1 108 ? 2.489 3.558 6.529 1.00 94.19 108 HIS A N 1
ATOM 885 C CA . HIS A 1 108 ? 2.305 4.322 7.767 1.00 94.19 108 H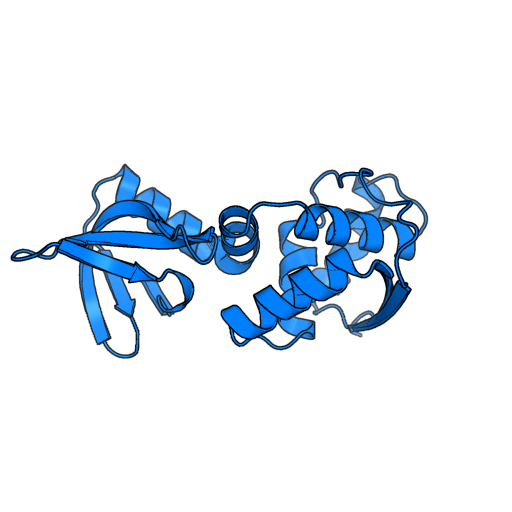IS A CA 1
ATOM 886 C C . HIS A 1 108 ? 1.030 3.931 8.522 1.00 94.19 108 HIS A C 1
ATOM 888 O O . HIS A 1 108 ? 1.084 3.722 9.735 1.00 94.19 108 HIS A O 1
ATOM 894 N N . LEU A 1 109 ? -0.084 3.768 7.805 1.00 96.25 109 LEU A N 1
ATOM 895 C CA . LEU A 1 109 ? -1.358 3.340 8.380 1.00 96.25 109 LEU A CA 1
ATOM 896 C C . LEU A 1 109 ? -1.236 1.941 8.998 1.00 96.25 109 LEU A C 1
ATOM 898 O O . LEU A 1 109 ? -1.619 1.739 10.149 1.00 96.25 109 LEU A O 1
ATOM 902 N N . PHE A 1 110 ? -0.634 0.986 8.281 1.00 97.06 110 PHE A N 1
ATOM 903 C CA . PHE A 1 110 ? -0.430 -0.368 8.806 1.00 97.06 110 PHE A CA 1
ATOM 904 C C . PHE A 1 110 ? 0.461 -0.388 10.046 1.00 97.06 110 PHE A C 1
ATOM 906 O O . PHE A 1 110 ? 0.129 -1.082 11.000 1.00 97.06 110 PHE A O 1
ATOM 913 N N . ILE A 1 111 ? 1.547 0.392 10.080 1.00 96.12 111 ILE A N 1
ATOM 914 C CA . ILE A 1 111 ? 2.404 0.490 11.273 1.00 96.12 111 ILE A CA 1
ATOM 915 C C . ILE A 1 111 ? 1.584 0.945 12.487 1.00 96.12 111 ILE A C 1
ATOM 917 O O . ILE A 1 111 ? 1.703 0.361 13.565 1.00 96.12 111 ILE A O 1
ATOM 921 N N . GLN A 1 112 ? 0.738 1.964 12.325 1.00 96.69 112 GLN A N 1
ATOM 922 C CA . GLN A 1 112 ? -0.107 2.469 13.407 1.00 96.69 112 GLN A CA 1
ATOM 923 C C . GLN A 1 112 ? -1.147 1.432 13.857 1.00 96.69 112 GLN A C 1
ATOM 925 O O . GLN A 1 112 ? -1.287 1.189 15.059 1.00 96.69 112 GLN A O 1
ATOM 930 N N . LEU A 1 113 ? -1.830 0.777 12.912 1.00 97.38 113 LEU A N 1
ATOM 931 C CA . LEU A 1 113 ? -2.820 -0.265 13.200 1.00 97.38 113 LEU A CA 1
ATOM 932 C C . LEU A 1 113 ? -2.196 -1.476 13.898 1.00 97.38 113 LEU A C 1
ATOM 934 O O . LEU A 1 113 ? -2.703 -1.921 14.926 1.00 97.38 113 LEU A O 1
ATOM 938 N N . GLU A 1 114 ? -1.071 -1.982 13.393 1.00 96.88 114 GLU A N 1
ATOM 939 C CA . GLU A 1 114 ? -0.355 -3.121 13.976 1.00 96.88 114 GLU A CA 1
ATOM 940 C C . GLU A 1 114 ? 0.105 -2.818 15.402 1.00 96.88 114 GLU A C 1
ATOM 942 O O . GLU A 1 114 ? -0.044 -3.650 16.299 1.0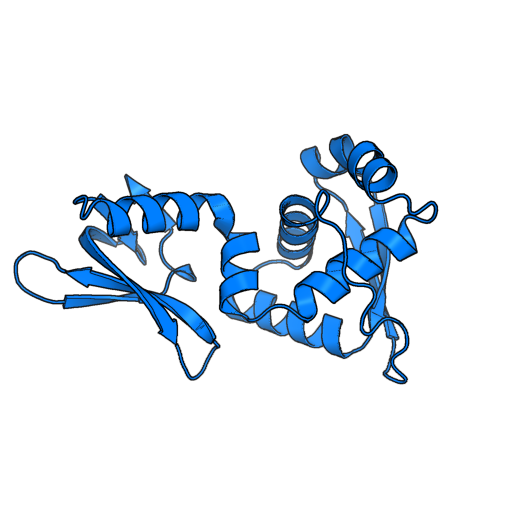0 96.88 114 GLU A O 1
ATOM 947 N N . GLN A 1 115 ? 0.615 -1.607 15.647 1.00 96.94 115 GLN A N 1
ATOM 948 C CA . GLN A 1 115 ? 0.981 -1.175 16.993 1.00 96.94 115 GLN A CA 1
ATOM 949 C C . GLN A 1 115 ? -0.234 -1.083 17.920 1.00 96.94 115 GLN A C 1
ATOM 951 O O . GLN A 1 115 ? -0.146 -1.515 19.073 1.00 96.94 115 GLN A O 1
ATOM 956 N N . ALA A 1 116 ? -1.352 -0.534 17.441 1.00 96.69 116 ALA A N 1
ATOM 957 C CA . ALA A 1 116 ? -2.575 -0.412 18.224 1.00 96.69 116 ALA A CA 1
ATOM 958 C C . ALA A 1 116 ? -3.146 -1.785 18.601 1.00 96.69 116 ALA A C 1
ATOM 960 O O . ALA A 1 116 ? -3.429 -2.021 19.776 1.00 96.69 116 ALA A O 1
ATOM 961 N N . VAL A 1 117 ? -3.223 -2.708 17.638 1.00 97.44 117 VAL A N 1
ATOM 962 C CA . VAL A 1 117 ? -3.666 -4.095 17.848 1.00 97.44 117 VAL A CA 1
ATOM 963 C C . VAL A 1 117 ? -2.734 -4.816 18.824 1.00 97.44 117 VAL A C 1
ATOM 965 O O . VAL A 1 117 ? -3.191 -5.339 19.840 1.00 97.44 117 VAL A O 1
ATOM 968 N N . LYS A 1 118 ? -1.413 -4.779 18.590 1.00 97.62 118 LYS A N 1
ATOM 969 C CA . LYS A 1 118 ? -0.420 -5.458 19.442 1.00 97.62 118 LYS A CA 1
ATOM 970 C C . LYS A 1 118 ? -0.477 -4.987 20.896 1.00 97.62 118 LYS A C 1
ATOM 972 O O . LYS A 1 118 ? -0.327 -5.792 21.810 1.00 97.62 118 LYS A O 1
ATOM 977 N N . LYS A 1 119 ? -0.687 -3.687 21.115 1.00 96.94 119 LYS A N 1
ATOM 978 C CA . LYS A 1 119 ? -0.763 -3.084 22.455 1.00 96.94 119 LYS A CA 1
ATOM 979 C C . LYS A 1 119 ? -2.175 -3.095 23.047 1.00 96.94 119 LYS A C 1
ATOM 981 O O . LYS A 1 119 ? -2.347 -2.595 24.154 1.00 96.94 119 LYS A O 1
ATOM 986 N N . LYS A 1 120 ? -3.180 -3.604 22.318 1.00 95.19 120 LYS A N 1
ATOM 987 C CA . LYS A 1 120 ? -4.611 -3.478 22.655 1.00 95.19 120 LYS A CA 1
ATOM 988 C C . LYS A 1 120 ? -4.989 -2.033 23.016 1.00 95.19 120 LYS A C 1
ATOM 990 O O . LYS A 1 120 ? -5.781 -1.784 23.924 1.00 95.19 120 LYS A O 1
ATOM 995 N N . LYS A 1 121 ? -4.369 -1.067 22.330 1.00 95.38 121 LYS A N 1
ATOM 996 C CA . LYS A 1 121 ? -4.546 0.363 22.588 1.00 95.38 121 LYS A CA 1
ATOM 997 C C . LYS A 1 121 ? -5.902 0.794 22.036 1.00 95.38 121 LYS A C 1
ATOM 999 O O . LYS A 1 121 ? -6.234 0.484 20.893 1.00 95.38 121 LYS A O 1
ATOM 1004 N N . LYS A 1 122 ? -6.654 1.556 22.829 1.00 96.56 122 LYS A N 1
ATOM 1005 C CA . LYS A 1 122 ? -7.821 2.283 22.333 1.00 96.56 122 LYS A CA 1
ATOM 1006 C C . LYS A 1 122 ? -7.359 3.421 21.420 1.00 96.56 122 LYS A C 1
ATOM 1008 O O . LYS A 1 122 ? -6.526 4.231 21.829 1.00 96.56 122 LYS A O 1
ATOM 1013 N N . ILE A 1 123 ? -7.875 3.457 20.199 1.00 96.69 123 ILE A N 1
ATOM 1014 C CA . ILE A 1 123 ? -7.539 4.456 19.180 1.00 96.69 123 ILE A CA 1
ATOM 1015 C C . ILE A 1 123 ? -8.808 5.080 18.615 1.00 96.69 123 ILE A C 1
ATOM 1017 O O . ILE A 1 123 ? -9.888 4.484 18.699 1.00 96.69 123 ILE A O 1
ATOM 1021 N N . LYS A 1 124 ? -8.664 6.265 18.021 1.00 97.31 124 LYS A N 1
ATOM 1022 C CA . LYS A 1 124 ? -9.724 6.870 17.223 1.00 97.31 124 LYS A CA 1
ATOM 1023 C C . LYS A 1 124 ? -9.389 6.713 15.749 1.00 97.31 124 LYS A C 1
ATOM 1025 O O . LYS A 1 124 ? -8.287 7.062 15.340 1.00 97.31 124 LYS A O 1
ATOM 1030 N N . ILE A 1 125 ? -10.319 6.179 14.967 1.00 97.56 125 ILE A N 1
ATOM 1031 C CA . ILE A 1 125 ? -10.179 6.074 13.512 1.00 97.56 125 ILE A CA 1
ATOM 1032 C C . ILE A 1 125 ? -11.257 6.909 12.841 1.00 97.56 125 ILE A C 1
ATOM 1034 O O . ILE A 1 125 ? -12.390 6.953 13.317 1.00 97.56 125 ILE A O 1
ATOM 1038 N N . TYR A 1 126 ? -10.916 7.552 11.735 1.00 97.50 126 TYR A N 1
ATOM 1039 C CA . TYR A 1 126 ? -11.907 8.160 10.858 1.00 97.50 126 TYR A CA 1
ATOM 1040 C C . TYR A 1 126 ? -12.139 7.237 9.674 1.00 97.50 126 TYR A C 1
ATOM 1042 O O . TYR A 1 126 ? -11.200 6.877 8.962 1.00 97.50 126 TYR A O 1
ATOM 1050 N N . TYR A 1 127 ? -13.377 6.787 9.537 1.00 97.38 127 TYR A N 1
ATOM 1051 C CA . TYR A 1 127 ? -13.771 5.745 8.607 1.00 97.38 127 TYR A CA 1
ATOM 1052 C C . TYR A 1 127 ? -15.028 6.186 7.871 1.00 97.38 127 TYR A C 1
ATOM 1054 O O . TYR A 1 127 ? -16.073 6.368 8.503 1.00 97.38 127 TYR A O 1
ATOM 1062 N N . GLN A 1 128 ? -14.911 6.371 6.554 1.00 95.31 128 GLN A N 1
ATOM 1063 C CA . GLN A 1 128 ? -16.003 6.793 5.669 1.00 95.31 128 GLN A CA 1
ATOM 1064 C C . GLN A 1 128 ? -16.775 8.002 6.222 1.00 95.31 128 GLN A C 1
ATOM 1066 O O . GLN A 1 128 ? -17.998 7.976 6.366 1.00 95.31 128 GLN A O 1
ATOM 1071 N N . GLY A 1 129 ? -16.051 9.056 6.599 1.00 94.50 129 GLY A N 1
ATOM 1072 C CA . GLY A 1 129 ? -16.664 10.279 7.127 1.00 94.50 129 GLY A CA 1
ATOM 1073 C C . GLY A 1 129 ? -17.153 10.218 8.583 1.00 94.50 129 GLY A C 1
ATOM 1074 O O . GLY A 1 129 ? -17.756 11.178 9.056 1.00 94.50 129 GLY A O 1
ATOM 1075 N N . THR A 1 130 ? -16.917 9.121 9.312 1.00 95.94 130 THR A N 1
ATOM 1076 C CA . THR A 1 130 ? -17.359 8.959 10.709 1.00 95.94 130 THR A CA 1
ATOM 1077 C C . THR A 1 130 ? -16.177 8.700 11.639 1.00 95.94 130 THR A C 1
ATOM 1079 O O . THR A 1 130 ? -15.309 7.881 11.342 1.00 95.94 130 THR A O 1
ATOM 1082 N N . LEU A 1 131 ? -16.148 9.367 12.798 1.00 96.62 131 LEU A N 1
ATOM 1083 C CA . LEU A 1 131 ? -15.149 9.125 13.841 1.00 96.62 131 LEU A CA 1
ATOM 1084 C C . LEU A 1 131 ? -15.580 7.964 14.746 1.00 96.62 131 LEU A C 1
ATOM 1086 O O . LEU A 1 131 ? -16.635 8.014 15.374 1.00 96.62 131 LEU A O 1
ATOM 1090 N N . TRP A 1 132 ? -14.722 6.957 14.872 1.00 96.50 132 TRP A N 1
ATOM 1091 C CA . TRP A 1 132 ? -14.935 5.778 15.704 1.00 96.50 132 TRP A CA 1
ATOM 1092 C C . TRP A 1 132 ? -13.895 5.695 16.809 1.00 96.50 132 TRP A C 1
ATOM 1094 O O . TRP A 1 132 ? -12.709 5.898 16.567 1.00 96.50 132 TRP A O 1
ATOM 1104 N N . GLU A 1 133 ? -14.322 5.318 18.011 1.00 97.12 133 GLU A N 1
ATOM 1105 C CA . GLU A 1 133 ? -13.421 4.957 19.104 1.00 97.12 133 GLU A CA 1
ATOM 1106 C C . GLU A 1 133 ? -13.435 3.440 19.299 1.00 97.12 133 GLU A C 1
ATOM 1108 O O . GLU A 1 133 ? -14.455 2.858 19.676 1.00 97.12 133 GLU A O 1
ATOM 1113 N N . ILE A 1 134 ? -12.298 2.795 19.034 1.00 97.50 134 ILE A N 1
ATOM 1114 C CA . ILE A 1 134 ? -12.205 1.336 18.943 1.00 97.50 134 ILE A CA 1
ATOM 1115 C C . ILE A 1 134 ? -10.995 0.782 19.690 1.00 97.50 134 ILE A C 1
ATOM 1117 O O . ILE A 1 134 ? -10.003 1.471 19.931 1.00 97.50 134 ILE A O 1
ATOM 1121 N N . VAL A 1 135 ? -11.056 -0.507 20.013 1.00 97.75 135 VAL A N 1
ATOM 1122 C CA . VAL A 1 135 ? -9.894 -1.316 20.391 1.00 97.75 135 VAL A CA 1
ATOM 1123 C C . VAL A 1 135 ? -9.692 -2.376 19.315 1.00 97.75 135 VAL A C 1
ATOM 1125 O O . VAL A 1 135 ? -10.570 -3.213 19.097 1.00 97.75 135 VAL A O 1
ATOM 1128 N N . GLY A 1 136 ? -8.548 -2.324 18.630 1.00 97.00 136 GLY A N 1
ATOM 1129 C CA . GLY A 1 136 ? -8.193 -3.296 17.596 1.00 97.00 136 GLY A CA 1
ATOM 1130 C C . GLY A 1 136 ? -8.014 -4.702 18.172 1.00 97.00 136 GLY A C 1
ATOM 1131 O O . GLY A 1 136 ? -7.403 -4.867 19.229 1.00 97.00 136 GLY A O 1
ATOM 1132 N N . ILE A 1 137 ? -8.541 -5.706 17.470 1.00 97.62 137 ILE A N 1
ATOM 1133 C CA . ILE A 1 137 ? -8.451 -7.125 17.836 1.00 97.62 137 ILE A CA 1
ATOM 1134 C C . ILE A 1 137 ? -7.434 -7.831 16.939 1.00 97.62 137 ILE A C 1
ATOM 1136 O O . ILE A 1 137 ? -6.508 -8.459 17.448 1.00 97.62 137 ILE A O 1
ATOM 1140 N N . ALA A 1 138 ? -7.594 -7.715 15.619 1.00 97.44 138 ALA A N 1
ATOM 1141 C CA . ALA A 1 138 ? -6.727 -8.354 14.633 1.00 97.44 138 ALA A CA 1
ATOM 1142 C C . ALA A 1 138 ? -6.781 -7.625 13.282 1.00 97.44 138 ALA A C 1
ATOM 1144 O O . ALA A 1 138 ? -7.788 -7.003 12.942 1.00 97.44 138 ALA A O 1
ATOM 1145 N N . LEU A 1 139 ? -5.701 -7.731 12.506 1.00 97.31 139 LEU A N 1
ATOM 1146 C CA . LEU A 1 139 ? -5.709 -7.447 11.071 1.00 97.31 139 LEU A CA 1
ATOM 1147 C C . LEU A 1 139 ? -5.863 -8.775 10.338 1.00 97.31 139 LEU A C 1
ATOM 1149 O O . LEU A 1 139 ? -4.997 -9.645 10.427 1.00 97.31 139 LEU A O 1
ATOM 1153 N N . GLU A 1 140 ? -6.978 -8.926 9.643 1.00 96.38 140 GLU A N 1
ATOM 1154 C CA . GLU A 1 140 ? -7.362 -10.148 8.943 1.00 96.38 140 GLU A CA 1
ATOM 1155 C C . GLU A 1 140 ? -7.415 -9.884 7.435 1.00 96.38 140 GLU A C 1
ATOM 1157 O O . GLU A 1 140 ? -7.198 -8.758 6.977 1.00 96.38 140 GLU A O 1
ATOM 1162 N N . ARG A 1 141 ? -7.611 -10.943 6.647 1.00 95.69 141 ARG A N 1
ATOM 1163 C CA . ARG A 1 141 ? -7.652 -10.883 5.183 1.00 95.69 141 ARG A CA 1
ATOM 1164 C C . ARG A 1 141 ? -9.032 -11.300 4.719 1.00 95.69 141 ARG A C 1
ATOM 1166 O O . ARG A 1 141 ? -9.541 -12.325 5.165 1.00 95.69 141 ARG A O 1
ATOM 1173 N N . ASP A 1 142 ? -9.601 -10.522 3.817 1.00 94.81 142 ASP A N 1
ATOM 1174 C CA . ASP A 1 142 ? -10.814 -10.905 3.119 1.00 94.81 142 ASP A CA 1
ATOM 1175 C C . ASP A 1 142 ? -10.498 -12.033 2.125 1.00 94.81 142 ASP A C 1
ATOM 1177 O O . ASP A 1 142 ? -9.538 -11.943 1.361 1.00 94.81 142 ASP A O 1
ATOM 1181 N N . ILE A 1 143 ? -11.280 -13.115 2.154 1.00 93.31 143 ILE A N 1
ATOM 1182 C CA . ILE A 1 143 ? -11.021 -14.310 1.333 1.00 93.31 143 ILE A CA 1
ATOM 1183 C C . ILE A 1 143 ? -11.275 -14.026 -0.154 1.00 93.31 143 ILE A C 1
ATOM 1185 O O . ILE A 1 143 ? -10.603 -14.601 -1.006 1.00 93.31 143 ILE A O 1
ATOM 1189 N N . SER A 1 144 ? -12.226 -13.143 -0.468 1.00 92.69 144 SER A N 1
ATOM 1190 C CA . SER A 1 144 ? -12.633 -12.867 -1.848 1.00 92.69 144 SER A CA 1
ATOM 1191 C C . SER A 1 144 ? -11.661 -11.936 -2.572 1.00 92.69 144 SER A C 1
ATOM 1193 O O . SER A 1 144 ? -11.339 -12.153 -3.736 1.00 92.69 144 SER A O 1
ATOM 1195 N N . THR A 1 145 ? -11.156 -10.919 -1.874 1.00 93.94 145 THR A N 1
ATOM 1196 C CA . THR A 1 145 ? -10.293 -9.881 -2.451 1.00 93.94 145 THR A CA 1
ATOM 1197 C C . THR A 1 145 ? -8.817 -10.047 -2.084 1.00 93.94 145 THR A C 1
ATOM 1199 O O . THR A 1 145 ? -7.941 -9.511 -2.761 1.00 93.94 145 THR A O 1
ATOM 1202 N N . GLY A 1 146 ? -8.513 -10.762 -0.998 1.00 96.38 146 GLY A N 1
ATOM 1203 C CA . GLY A 1 146 ? -7.163 -10.933 -0.457 1.00 96.38 146 GLY A CA 1
ATOM 1204 C C . GLY A 1 146 ? -6.621 -9.723 0.317 1.00 96.38 146 GLY A C 1
ATOM 1205 O O . GLY A 1 146 ? -5.520 -9.808 0.875 1.00 96.38 146 GLY A O 1
ATOM 1206 N N . TYR A 1 147 ? -7.349 -8.603 0.360 1.00 97.75 147 TYR A N 1
ATOM 1207 C CA . TYR A 1 147 ? -6.950 -7.383 1.068 1.00 97.75 147 TYR A CA 1
ATOM 1208 C C . TYR A 1 147 ? -7.337 -7.410 2.546 1.00 97.75 147 TYR A C 1
ATOM 1210 O O . TYR A 1 147 ? -8.122 -8.241 2.997 1.00 97.75 147 TYR A O 1
ATOM 1218 N N . SER A 1 148 ? -6.750 -6.507 3.327 1.00 97.75 148 SER A N 1
ATOM 1219 C CA . SER A 1 148 ? -6.907 -6.492 4.775 1.00 97.75 148 SER A CA 1
ATOM 1220 C C . SER A 1 148 ? -8.094 -5.669 5.266 1.00 97.75 148 SER A C 1
ATOM 1222 O O . SER A 1 148 ? -8.360 -4.558 4.794 1.00 97.75 148 SER A O 1
ATOM 1224 N N . PHE A 1 149 ? -8.727 -6.187 6.317 1.00 97.56 149 PHE A N 1
ATOM 1225 C CA . PHE A 1 149 ? -9.648 -5.459 7.181 1.00 97.56 149 PHE A CA 1
ATOM 1226 C C . PHE A 1 149 ? -9.166 -5.524 8.637 1.00 97.56 149 PHE A C 1
ATOM 1228 O O . PHE A 1 149 ? -8.499 -6.468 9.068 1.00 97.56 149 PHE A O 1
ATOM 1235 N N . LEU A 1 150 ? -9.491 -4.490 9.403 1.00 98.06 150 LEU A N 1
ATOM 1236 C CA . LEU A 1 150 ? -9.285 -4.424 10.839 1.00 98.06 150 LEU A CA 1
ATOM 1237 C C . LEU A 1 150 ? -10.535 -4.954 11.536 1.00 98.06 150 LEU A C 1
ATOM 1239 O O . LEU A 1 150 ? -11.594 -4.333 11.463 1.00 98.06 150 LEU A O 1
ATOM 1243 N N . ARG A 1 151 ? -10.404 -6.056 12.273 1.00 97.94 151 ARG A N 1
ATOM 1244 C CA . ARG A 1 151 ? -11.413 -6.455 13.253 1.00 97.94 151 ARG A CA 1
ATOM 1245 C C . ARG A 1 151 ? -11.157 -5.708 14.554 1.00 97.94 151 ARG A C 1
ATOM 1247 O O . ARG A 1 151 ? -10.046 -5.736 15.091 1.00 97.94 151 ARG A O 1
ATOM 1254 N N . ALA A 1 152 ? -12.170 -5.021 15.060 1.00 97.75 152 ALA A N 1
ATOM 1255 C CA . ALA A 1 152 ? -12.071 -4.201 16.258 1.00 97.75 152 ALA A CA 1
ATOM 1256 C C . ALA A 1 152 ? -13.389 -4.193 17.029 1.00 97.75 152 ALA A C 1
ATOM 1258 O O . ALA A 1 152 ? -14.422 -4.599 16.508 1.00 97.75 152 ALA A O 1
ATOM 1259 N N . LYS A 1 153 ? -13.367 -3.710 18.270 1.00 96.88 153 LYS A N 1
ATOM 1260 C CA . LYS A 1 153 ? -14.579 -3.566 19.081 1.00 96.88 153 LYS A CA 1
ATOM 1261 C C . LYS A 1 153 ? -14.757 -2.164 19.629 1.00 96.88 153 LYS A C 1
ATOM 1263 O O . LYS A 1 153 ? -13.780 -1.505 19.994 1.00 96.88 153 LYS A O 1
ATOM 1268 N N . THR A 1 154 ? -16.014 -1.749 19.728 1.00 94.62 154 THR A N 1
ATOM 1269 C CA . THR A 1 154 ? -16.437 -0.651 20.602 1.00 94.62 154 THR A CA 1
ATOM 1270 C C . THR A 1 154 ? -16.795 -1.222 21.983 1.00 94.62 154 THR A C 1
ATOM 1272 O O . THR A 1 154 ? -16.459 -2.369 22.289 1.00 94.62 154 THR A O 1
ATOM 1275 N N . LYS A 1 155 ? -17.443 -0.437 22.856 1.00 86.69 155 LYS A N 1
ATOM 1276 C CA . LYS A 1 155 ? -17.940 -0.948 24.146 1.00 86.69 155 LYS A CA 1
ATOM 1277 C C . LYS A 1 155 ? -18.964 -2.075 23.972 1.00 86.69 155 LYS A C 1
ATOM 1279 O O . LYS A 1 155 ? -18.972 -2.996 24.780 1.00 86.69 155 LYS A O 1
ATOM 1284 N N . ASP A 1 156 ? -19.761 -2.010 22.909 1.00 85.69 156 ASP A N 1
ATOM 1285 C CA . ASP A 1 156 ? -21.011 -2.767 22.811 1.00 85.69 156 ASP A CA 1
ATOM 1286 C C . ASP A 1 156 ? -20.969 -3.866 21.741 1.00 85.69 156 ASP A C 1
ATOM 1288 O O . ASP A 1 156 ? -21.759 -4.806 21.793 1.00 85.69 156 ASP A O 1
ATOM 1292 N N . LYS A 1 157 ? -20.073 -3.758 20.746 1.00 95.12 157 LYS A N 1
ATOM 1293 C CA . LYS A 1 157 ? -20.084 -4.646 19.573 1.00 95.12 157 LYS A CA 1
ATOM 1294 C C . LYS A 1 157 ? -18.725 -4.741 18.866 1.00 95.12 157 LYS A C 1
ATOM 1296 O O . LYS A 1 157 ? -17.912 -3.816 18.929 1.00 95.12 157 LYS A O 1
ATOM 1301 N N . GLU A 1 158 ? -18.499 -5.858 18.172 1.00 96.50 158 GLU A N 1
ATOM 1302 C CA . GLU A 1 158 ? -17.397 -6.030 17.216 1.00 96.50 158 GLU A CA 1
ATOM 1303 C C . GLU A 1 158 ? -17.775 -5.540 15.810 1.00 96.50 158 GLU A C 1
ATOM 1305 O O . GLU A 1 158 ? -18.912 -5.680 15.358 1.00 96.50 158 GLU A O 1
ATOM 1310 N N . TYR A 1 159 ? -16.789 -4.988 15.114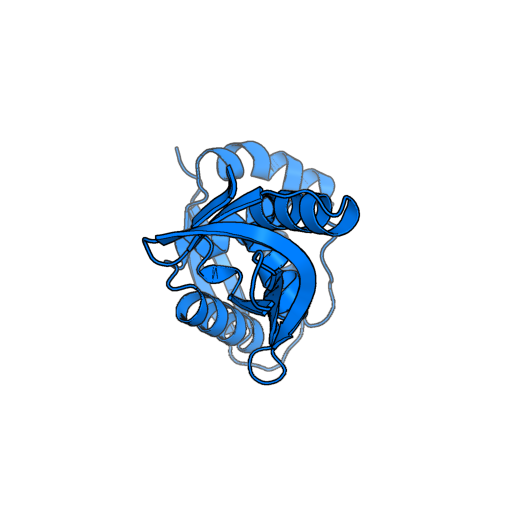 1.00 97.00 159 TYR A N 1
ATOM 1311 C CA . TYR A 1 159 ? -16.893 -4.431 13.774 1.00 97.00 159 TYR A CA 1
ATOM 1312 C C . TYR A 1 159 ? -15.697 -4.869 12.930 1.00 97.00 159 TYR A C 1
ATOM 1314 O O . TYR A 1 159 ? -14.611 -5.155 13.446 1.00 97.00 159 TYR A O 1
ATOM 1322 N N . GLN A 1 160 ? -15.902 -4.876 11.617 1.00 96.81 160 GLN A N 1
ATOM 1323 C CA . GLN A 1 160 ? -14.857 -5.056 10.620 1.00 96.81 160 GLN A CA 1
ATOM 1324 C C . GLN A 1 160 ? -14.753 -3.774 9.796 1.00 96.81 160 GLN A C 1
ATOM 1326 O O . GLN A 1 160 ? -15.753 -3.283 9.278 1.00 96.81 160 GLN A O 1
ATOM 1331 N N . PHE A 1 161 ? -13.543 -3.233 9.696 1.00 97.31 161 PHE A N 1
ATOM 1332 C CA . PHE A 1 161 ? -13.245 -2.017 8.947 1.00 97.31 161 PHE A CA 1
ATOM 1333 C C . PHE A 1 161 ? -12.270 -2.354 7.825 1.00 97.31 161 PHE A C 1
ATOM 1335 O O . PHE A 1 161 ? -11.107 -2.664 8.087 1.00 97.31 161 PHE A O 1
ATOM 1342 N N . GLU A 1 162 ? -12.706 -2.294 6.570 1.00 96.69 162 GLU A N 1
ATOM 1343 C CA . GLU A 1 162 ? -11.783 -2.420 5.437 1.00 96.69 162 GLU A CA 1
ATOM 1344 C C . GLU A 1 162 ? -10.691 -1.348 5.513 1.00 96.69 162 GLU A C 1
ATOM 1346 O O . GLU A 1 162 ? -10.981 -0.152 5.555 1.00 96.69 162 GLU A O 1
ATOM 1351 N N . VAL A 1 163 ? -9.419 -1.756 5.497 1.00 97.19 163 VAL A N 1
ATOM 1352 C CA . VAL A 1 163 ? -8.314 -0.826 5.785 1.00 97.19 163 VAL A CA 1
ATOM 1353 C C . VAL A 1 163 ? -8.239 0.313 4.763 1.00 97.19 163 VAL A C 1
ATOM 1355 O O . VAL A 1 163 ? -7.876 1.427 5.127 1.00 97.19 163 VAL A O 1
ATOM 1358 N N . LYS A 1 164 ? -8.644 0.075 3.506 1.00 95.12 164 LYS A N 1
ATOM 1359 C CA . LYS A 1 164 ? -8.646 1.107 2.451 1.00 95.12 164 LYS A CA 1
ATOM 1360 C C . LYS A 1 164 ? -9.568 2.299 2.736 1.00 95.12 164 LYS A C 1
ATOM 1362 O O . LYS A 1 164 ? -9.382 3.344 2.126 1.00 95.12 164 LYS A O 1
ATOM 1367 N N . TYR A 1 165 ? -10.544 2.149 3.632 1.00 96.75 165 TYR A N 1
ATOM 1368 C CA . TYR A 1 165 ? -11.480 3.212 4.002 1.00 96.75 165 TYR A CA 1
ATOM 1369 C C . TYR A 1 165 ? -11.144 3.871 5.349 1.00 96.75 165 TYR A C 1
ATOM 1371 O O . TYR A 1 165 ? -11.896 4.728 5.809 1.00 96.75 165 TYR A O 1
ATOM 1379 N N . ILE A 1 166 ? -10.031 3.492 5.990 1.00 96.88 166 ILE A N 1
ATOM 1380 C CA . ILE A 1 166 ? -9.518 4.192 7.173 1.00 96.88 166 ILE A CA 1
ATOM 1381 C C . ILE A 1 166 ? -8.687 5.384 6.693 1.00 96.88 166 ILE A C 1
ATOM 1383 O O . ILE A 1 166 ? -7.602 5.220 6.141 1.00 96.88 166 ILE A O 1
ATOM 1387 N N . GLU A 1 167 ? -9.204 6.586 6.916 1.00 92.88 167 GLU A N 1
ATOM 1388 C CA . GLU A 1 167 ? -8.638 7.832 6.394 1.00 92.88 167 GLU A CA 1
ATOM 1389 C C . GLU A 1 167 ? -7.521 8.374 7.296 1.00 92.88 167 GLU A C 1
ATOM 1391 O O . GLU A 1 167 ? -6.477 8.810 6.810 1.00 92.88 167 GLU A O 1
ATOM 1396 N N . PHE A 1 168 ? -7.709 8.322 8.620 1.00 90.00 168 PHE A N 1
ATOM 1397 C CA . PHE A 1 168 ? -6.677 8.679 9.595 1.00 90.00 168 PHE A CA 1
ATOM 1398 C C . PHE A 1 168 ? -6.881 7.983 10.945 1.00 90.00 168 PHE A C 1
ATOM 1400 O O . PHE A 1 168 ? -7.980 7.530 11.277 1.00 90.00 168 PHE A O 1
ATOM 1407 N N . ILE A 1 169 ? -5.806 7.940 11.738 1.00 91.62 169 ILE A N 1
ATOM 1408 C CA . ILE A 1 169 ? -5.800 7.476 13.129 1.00 91.62 169 ILE A CA 1
ATOM 1409 C C . ILE A 1 169 ? -5.325 8.627 14.018 1.00 91.62 169 ILE A C 1
ATOM 1411 O O . ILE A 1 169 ? -4.274 9.209 13.744 1.00 91.62 169 ILE A O 1
ATOM 1415 N N . ALA A 1 170 ? -6.095 8.937 15.062 1.00 81.44 170 ALA A N 1
ATOM 1416 C CA . ALA A 1 170 ? -5.761 9.922 16.094 1.00 81.44 170 ALA A CA 1
ATOM 1417 C C . ALA A 1 170 ? -5.360 9.256 17.421 1.00 81.44 170 ALA A C 1
ATOM 1419 O O . ALA A 1 170 ? -5.917 8.182 17.767 1.00 81.44 170 ALA A O 1
#

Foldseek 3Di:
DWDKDKEKEFPLLVVLLVLVCVVLVDDSQLLLQLLCVLPLLPAFDPPPVDDPGDMDMDMYTHDPVCSVCNVVSCVNNVHPDPRVSSRRSSVRLSPDFQQVNVCSNPVVLVVVLVVQQVVQNFKWWQFPNDIDTWGWPDWDADPVSRHTWTWTDDPPDIDTGRSSRGPDID

Sequence (170 aa):
MRRKVRVTFPKLVQEVLQTDREYFGMKGETLFNLIVEGLGFERGLELGLDTVDEKKSIIFSLNEKNTKLFPDMLKLSHIEEEGVFLKNLFITYANLHPSIRQKILFKHLFIQLEQAVKKKKKIKIYYQGTLWEIVGIALERDISTGYSFLRAKTKDKEYQFEVKYIEFIA

Secondary structure (DSSP, 8-state):
-PPEEEEEEEHHHHHHHHHHHHHHT--HHHHHHHHHHHHTTSPPP-TTSS--S-EEEEEEEPPHHHHHHHHHHHHHHT-S-HHHHHHHHHHHHHTS-HHHHHHHHTHHHHHHHHHHHHTT-EEEEEETTEEEEEEEEEEEE-TTT--EEEEEE-SS-EEEEEGGGEEEE-

Radius of gyration: 17.91 Å; chains: 1; bounding box: 45×34×48 Å